Protein AF-F3GML5-F1 (afdb_monomer_lite)

Foldseek 3Di:
DQPPAQEDEDALEAFCQQVVRHSLVVLVVVLVVCPPRNYAYAYEYELVCALPDDPNHRCSNVVSNQVRLVVNVVSLVVRPRHPYYHYPDDVSCPDPSNVVVNVVVCVVPDD

Orga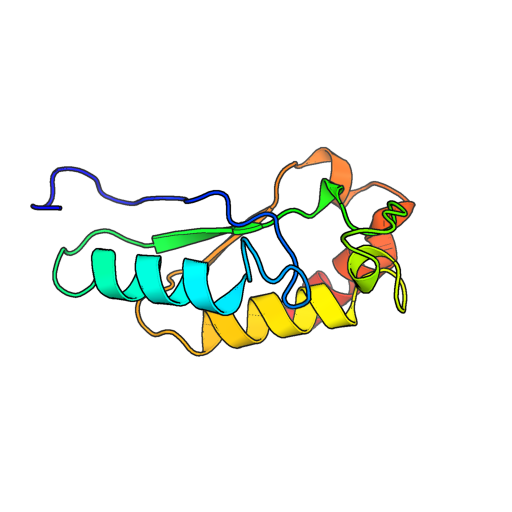nism: NCBI:txid629263

Sequence (111 aa):
MDGIIDYIAPQVYWPFAREVARYDVITQWWADTVSGTGTALYIGMALYKVGTASEAEPDWTVEGGVPEMTRQLDLNDSLAEVSGCMFFRHMFLRASQTQQVVDYLKLRWAD

pLDDT: mean 95.92, std 6.0, range [56.0, 98.81]

Structure (mmCIF, N/CA/C/O backbone):
data_AF-F3GML5-F1
#
_entry.id   AF-F3GML5-F1
#
loop_
_atom_site.group_PDB
_atom_site.id
_atom_site.type_symbol
_atom_site.label_atom_id
_atom_site.label_alt_id
_atom_site.label_comp_id
_atom_site.label_asym_id
_atom_site.label_entity_id
_atom_site.label_seq_id
_atom_site.pdbx_PDB_ins_code
_atom_site.Cartn_x
_atom_site.Cartn_y
_atom_site.Cartn_z
_atom_site.occupancy
_atom_site.B_iso_or_equiv
_atom_site.auth_seq_id
_atom_site.auth_comp_id
_atom_site.auth_asym_id
_atom_site.auth_atom_id
_atom_site.pdbx_PDB_model_num
ATOM 1 N N . MET A 1 1 ? -14.595 -5.897 16.437 1.00 64.94 1 MET A N 1
ATOM 2 C CA . MET A 1 1 ? -13.196 -5.945 16.923 1.00 64.94 1 MET A CA 1
ATOM 3 C C . MET A 1 1 ? -13.190 -5.095 18.170 1.00 64.94 1 MET A C 1
ATOM 5 O O . MET A 1 1 ? -13.027 -3.896 18.079 1.00 64.94 1 MET A O 1
ATOM 9 N N . ASP A 1 2 ? -13.503 -5.658 19.327 1.00 76.25 2 ASP A N 1
ATOM 10 C CA . ASP A 1 2 ? -14.022 -4.836 20.431 1.00 76.25 2 ASP A CA 1
ATOM 11 C C . ASP A 1 2 ? -12.874 -4.302 21.300 1.00 76.25 2 ASP A C 1
ATOM 13 O O . ASP A 1 2 ? -12.772 -4.611 22.482 1.00 76.25 2 ASP A O 1
ATOM 17 N N . GLY A 1 3 ? -11.934 -3.587 20.670 1.00 74.38 3 GLY A N 1
ATOM 18 C CA . GLY A 1 3 ? -10.726 -3.064 21.313 1.00 74.38 3 GLY A CA 1
ATOM 19 C C . GLY A 1 3 ? -9.714 -4.132 21.743 1.00 74.38 3 GLY A C 1
ATOM 20 O O . GLY A 1 3 ? -8.828 -3.849 22.540 1.00 74.38 3 GLY A O 1
ATOM 21 N N . ILE A 1 4 ? -9.830 -5.367 21.241 1.00 93.00 4 ILE A N 1
ATOM 22 C CA . ILE A 1 4 ? -8.919 -6.470 21.604 1.00 93.00 4 ILE A CA 1
ATOM 23 C C . ILE A 1 4 ? -7.538 -6.369 20.939 1.00 93.00 4 ILE A C 1
ATOM 25 O O . ILE A 1 4 ? -6.615 -7.073 21.343 1.00 93.00 4 ILE A O 1
ATOM 29 N N . ILE A 1 5 ? -7.414 -5.536 19.901 1.00 96.25 5 ILE A N 1
ATOM 30 C CA . ILE A 1 5 ? -6.171 -5.263 19.177 1.00 96.25 5 ILE A CA 1
ATOM 31 C C . ILE A 1 5 ? -6.077 -3.771 18.854 1.00 96.25 5 ILE A C 1
ATOM 33 O O . ILE A 1 5 ? -7.069 -3.155 18.452 1.00 96.25 5 ILE A O 1
ATOM 37 N N . ASP A 1 6 ? -4.871 -3.221 18.987 1.00 96.31 6 ASP A N 1
ATOM 38 C CA . ASP A 1 6 ? -4.585 -1.814 18.686 1.00 96.31 6 ASP A CA 1
ATOM 39 C C . ASP A 1 6 ? -4.596 -1.542 17.178 1.00 96.31 6 ASP A C 1
ATOM 41 O O . ASP A 1 6 ? -5.045 -0.490 16.726 1.00 96.31 6 ASP A O 1
ATOM 45 N N . TYR A 1 7 ? -4.119 -2.504 16.382 1.00 97.94 7 TYR A N 1
ATOM 46 C CA . TYR A 1 7 ? -4.103 -2.403 14.929 1.00 97.94 7 TYR A CA 1
ATOM 47 C C . TYR A 1 7 ? -4.231 -3.762 14.243 1.00 97.94 7 TYR A C 1
ATOM 49 O O . TYR A 1 7 ? -3.937 -4.810 14.824 1.00 97.94 7 TYR A O 1
ATOM 57 N N . ILE A 1 8 ? -4.603 -3.729 12.966 1.00 97.94 8 ILE A N 1
ATOM 58 C CA . ILE A 1 8 ? -4.524 -4.864 12.053 1.00 97.94 8 ILE A CA 1
ATOM 59 C C . ILE A 1 8 ? -3.822 -4.462 10.754 1.00 97.94 8 ILE A C 1
ATOM 61 O O . ILE A 1 8 ? -3.979 -3.343 10.265 1.00 97.94 8 ILE A O 1
ATOM 65 N N . ALA A 1 9 ? -3.033 -5.388 10.202 1.00 98.44 9 ALA A N 1
ATOM 66 C CA . ALA A 1 9 ? -2.302 -5.184 8.958 1.00 98.44 9 ALA A CA 1
ATOM 67 C C . ALA A 1 9 ? -2.586 -6.292 7.925 1.00 98.44 9 ALA A C 1
ATOM 69 O O . ALA A 1 9 ? -1.790 -7.229 7.791 1.00 98.44 9 ALA A O 1
ATOM 70 N N . PRO A 1 10 ? -3.737 -6.254 7.226 1.00 98.44 10 PRO A N 1
ATOM 71 C CA . PRO A 1 10 ? -4.085 -7.282 6.253 1.00 98.44 10 PRO A CA 1
ATOM 72 C C . PRO A 1 10 ? -3.153 -7.257 5.038 1.00 98.44 10 PRO A C 1
ATOM 74 O O . PRO A 1 10 ? -2.772 -6.201 4.541 1.00 98.44 10 PRO A O 1
ATOM 77 N N . GLN A 1 11 ? -2.803 -8.440 4.532 1.00 98.56 11 GLN A N 1
ATOM 78 C CA . GLN A 1 11 ? -1.954 -8.595 3.349 1.00 98.56 11 GLN A CA 1
ATOM 79 C C . GLN A 1 11 ? -2.797 -8.488 2.071 1.00 98.56 11 GLN A C 1
ATOM 81 O O . GLN A 1 11 ? -3.347 -9.484 1.601 1.00 98.56 11 GLN A O 1
ATOM 86 N N . VAL A 1 12 ? -2.899 -7.286 1.501 1.00 98.31 12 VAL A N 1
ATOM 87 C CA . VAL A 1 12 ? -3.621 -7.027 0.246 1.00 98.31 12 VAL A CA 1
ATOM 88 C C . VAL A 1 12 ? -2.607 -6.981 -0.897 1.00 98.31 12 VAL A C 1
ATOM 90 O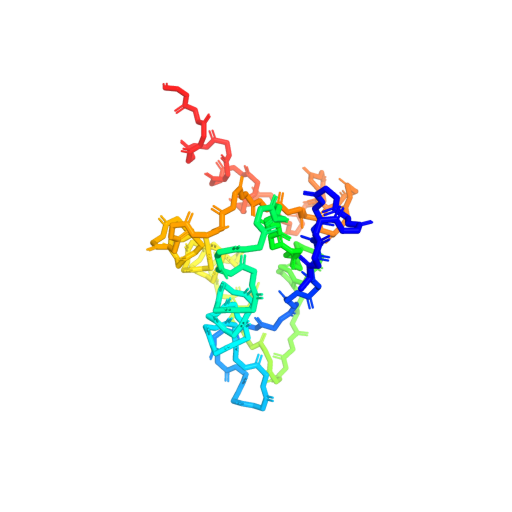 O . VAL A 1 12 ? -2.076 -5.941 -1.270 1.00 98.31 12 VAL A O 1
ATOM 93 N N . TYR A 1 13 ? -2.257 -8.161 -1.412 1.00 97.88 13 TYR A N 1
ATOM 94 C CA . TYR A 1 13 ? -1.106 -8.349 -2.309 1.00 97.88 13 TYR A CA 1
ATOM 95 C C . TYR A 1 13 ? -1.460 -8.494 -3.790 1.00 97.88 13 TYR A C 1
ATOM 97 O O . TYR A 1 13 ? -0.649 -8.987 -4.575 1.00 97.88 13 TYR A O 1
ATOM 105 N N . TRP A 1 14 ? -2.662 -8.105 -4.185 1.00 97.50 14 TRP A N 1
ATOM 106 C CA . TRP A 1 14 ? -3.163 -8.271 -5.547 1.00 97.50 14 TRP A CA 1
ATOM 107 C C . TRP A 1 14 ? -3.384 -6.915 -6.203 1.00 97.50 14 TRP A C 1
ATOM 109 O O . TRP A 1 14 ? -3.691 -5.964 -5.490 1.00 97.50 14 TRP A O 1
ATOM 119 N N . PRO A 1 15 ? -3.232 -6.812 -7.531 1.00 96.81 15 PRO A N 1
ATOM 120 C CA . PRO A 1 15 ? -3.464 -5.560 -8.224 1.00 96.81 15 PRO A CA 1
ATOM 121 C C . PRO A 1 15 ? -4.956 -5.293 -8.461 1.00 96.81 15 PRO A C 1
ATOM 123 O O . PRO A 1 15 ? -5.795 -6.192 -8.344 1.00 96.81 15 PRO A O 1
ATOM 126 N N . PHE A 1 16 ? -5.290 -4.078 -8.896 1.00 96.19 16 PHE A N 1
ATOM 127 C CA . PHE A 1 16 ? -6.652 -3.724 -9.326 1.00 96.19 16 PHE A CA 1
ATOM 128 C C . PHE A 1 16 ? -7.192 -4.622 -10.451 1.00 96.19 16 PHE A C 1
ATOM 130 O O . PHE A 1 16 ? -8.385 -4.917 -10.479 1.00 96.19 16 PHE A O 1
ATOM 137 N N . ALA A 1 17 ? -6.334 -5.094 -11.360 1.00 93.31 17 ALA A N 1
ATOM 138 C CA . ALA A 1 17 ? -6.749 -5.958 -12.467 1.00 93.31 17 ALA A CA 1
ATOM 139 C C . ALA A 1 17 ? -7.115 -7.398 -12.051 1.00 93.31 17 ALA A C 1
ATOM 141 O O . ALA A 1 17 ? -7.677 -8.148 -12.850 1.00 93.31 17 ALA A O 1
ATOM 142 N N . ARG A 1 18 ? -6.812 -7.831 -10.818 1.00 93.25 18 ARG A N 1
ATOM 143 C CA . ARG A 1 18 ? -7.033 -9.222 -10.396 1.00 93.25 18 ARG A CA 1
ATOM 144 C C . ARG A 1 18 ? -8.472 -9.441 -9.930 1.00 93.25 18 ARG A C 1
ATOM 146 O O . ARG A 1 18 ? -8.739 -9.394 -8.739 1.00 93.25 18 ARG A O 1
ATOM 153 N N . GLU A 1 19 ? -9.384 -9.765 -10.845 1.00 90.62 19 GLU A N 1
ATOM 154 C CA . GLU A 1 19 ? -10.836 -9.865 -10.573 1.00 90.62 19 GLU A CA 1
ATOM 155 C C . GLU A 1 19 ? -11.229 -10.665 -9.318 1.00 90.62 19 GLU A C 1
ATOM 157 O O . GLU A 1 19 ? -12.061 -10.214 -8.537 1.00 90.62 19 GLU A O 1
ATOM 162 N N . VAL A 1 20 ? -10.608 -11.825 -9.085 1.00 92.56 20 VAL A N 1
ATOM 163 C CA . VAL A 1 20 ? -10.932 -12.700 -7.939 1.00 92.56 20 VAL A CA 1
ATOM 164 C C . VAL A 1 20 ? -10.465 -12.159 -6.583 1.00 92.56 20 VAL A C 1
ATOM 166 O O . VAL A 1 20 ? -10.836 -12.709 -5.551 1.00 92.56 20 VAL A O 1
ATOM 169 N N . ALA A 1 21 ? -9.607 -11.138 -6.578 1.00 92.69 21 ALA A N 1
ATOM 170 C CA . ALA A 1 21 ? -8.997 -10.571 -5.382 1.00 92.69 21 ALA A CA 1
ATOM 171 C C . ALA A 1 21 ? -8.600 -9.106 -5.619 1.00 92.69 21 ALA A C 1
ATOM 173 O O . ALA A 1 21 ? -7.458 -8.724 -5.383 1.00 92.69 21 ALA A O 1
ATOM 174 N N . ARG A 1 22 ? -9.513 -8.289 -6.157 1.00 96.75 22 ARG A N 1
ATOM 175 C CA . ARG A 1 22 ? -9.182 -6.908 -6.529 1.00 96.75 22 ARG A CA 1
ATOM 176 C C . ARG A 1 22 ? -8.807 -6.087 -5.300 1.00 96.75 22 ARG A C 1
ATOM 178 O O . ARG A 1 22 ? -9.478 -6.166 -4.269 1.00 96.75 22 ARG A O 1
ATOM 185 N N . TYR A 1 23 ? -7.760 -5.277 -5.443 1.00 98.44 23 TYR A N 1
ATOM 186 C CA . TYR A 1 23 ? -7.231 -4.450 -4.360 1.00 98.44 23 TYR A CA 1
ATOM 187 C C . TYR A 1 23 ? -8.298 -3.550 -3.723 1.00 98.44 23 TYR A C 1
ATOM 189 O O . TYR A 1 23 ? -8.375 -3.462 -2.499 1.00 98.44 23 TYR A O 1
ATOM 197 N N . ASP A 1 24 ? -9.145 -2.921 -4.540 1.00 98.12 24 ASP A N 1
ATOM 198 C CA . ASP A 1 24 ? -10.181 -1.997 -4.079 1.00 98.12 24 ASP A CA 1
ATOM 199 C C . ASP A 1 24 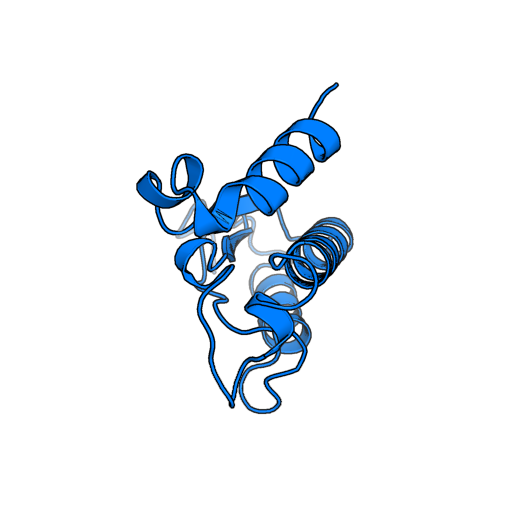? -11.253 -2.663 -3.230 1.00 98.12 24 ASP A C 1
ATOM 201 O O . ASP A 1 24 ? -11.555 -2.201 -2.133 1.00 98.12 24 ASP A O 1
ATOM 205 N N . VAL A 1 25 ? -11.769 -3.792 -3.707 1.00 98.31 25 VAL A N 1
ATOM 206 C CA . VAL A 1 25 ? -12.804 -4.557 -3.012 1.00 98.31 25 VAL A CA 1
ATOM 207 C C . VAL A 1 25 ? -12.308 -5.019 -1.642 1.00 98.31 25 VAL A C 1
ATOM 209 O O . VAL A 1 25 ? -13.014 -4.877 -0.646 1.00 98.31 25 VAL A O 1
ATOM 212 N N . ILE A 1 26 ? -11.087 -5.556 -1.576 1.00 98.38 26 ILE A N 1
ATOM 213 C CA . ILE A 1 26 ? -10.525 -6.074 -0.322 1.00 98.38 26 ILE A CA 1
ATOM 214 C C . ILE A 1 26 ? -10.204 -4.931 0.644 1.00 98.38 26 ILE A C 1
ATOM 216 O O . ILE A 1 26 ? -10.491 -5.039 1.835 1.00 98.38 26 ILE A O 1
ATOM 220 N N . THR A 1 27 ? -9.615 -3.841 0.149 1.00 98.62 27 THR A N 1
ATOM 221 C CA . THR A 1 27 ? -9.250 -2.692 0.986 1.00 98.62 27 THR A CA 1
ATOM 222 C C . THR A 1 27 ? -10.493 -2.018 1.568 1.00 98.62 27 THR A C 1
ATOM 224 O O . THR A 1 27 ? -10.527 -1.770 2.773 1.00 98.62 27 THR A O 1
ATOM 227 N N . GLN A 1 28 ? -11.546 -1.819 0.764 1.00 98.62 28 GLN A N 1
ATOM 228 C CA . GLN A 1 28 ? -12.825 -1.290 1.248 1.00 98.62 28 GLN A CA 1
ATOM 229 C C . GLN A 1 28 ? -13.448 -2.204 2.307 1.00 98.62 28 GLN A C 1
ATOM 231 O O . GLN A 1 28 ? -13.884 -1.731 3.350 1.00 98.62 28 GLN A O 1
ATOM 236 N N . TRP A 1 29 ? -13.435 -3.523 2.087 1.00 98.50 29 TRP A N 1
ATOM 237 C CA . TRP A 1 29 ? -13.977 -4.470 3.062 1.00 98.50 29 TRP A CA 1
ATOM 238 C C . TRP A 1 29 ? -13.267 -4.377 4.422 1.00 98.50 29 TRP A C 1
ATOM 240 O O . TRP A 1 29 ? -13.911 -4.454 5.470 1.00 98.50 29 TRP A O 1
ATOM 250 N N . TRP A 1 30 ? -11.944 -4.183 4.428 1.00 98.38 30 TRP A N 1
ATOM 251 C CA . TRP A 1 30 ? -11.197 -3.977 5.670 1.00 98.38 30 TRP A CA 1
ATOM 252 C C . TRP A 1 30 ? -11.499 -2.635 6.330 1.00 98.38 30 TRP A C 1
ATOM 254 O O . TRP A 1 30 ? -11.620 -2.612 7.554 1.00 98.38 30 TRP A O 1
ATOM 264 N N . ALA A 1 31 ? -11.654 -1.561 5.552 1.00 98.50 31 ALA A N 1
ATOM 265 C CA . ALA A 1 31 ? -12.087 -0.262 6.064 1.00 98.50 31 ALA A CA 1
ATOM 266 C C . ALA A 1 31 ? -13.450 -0.382 6.768 1.00 98.50 31 ALA A C 1
ATOM 268 O O . ALA A 1 31 ? -13.572 -0.038 7.944 1.00 98.50 31 ALA A O 1
ATOM 269 N N . ASP A 1 32 ? -14.431 -1.008 6.112 1.00 98.19 32 ASP A N 1
ATOM 270 C CA . ASP A 1 32 ? -15.757 -1.255 6.687 1.00 98.19 32 ASP A CA 1
ATOM 271 C C . ASP A 1 32 ? -15.677 -2.114 7.965 1.00 98.19 32 ASP A C 1
ATOM 273 O O . ASP A 1 32 ? -16.409 -1.890 8.928 1.00 98.19 32 ASP A O 1
ATOM 277 N N . THR A 1 33 ? -14.758 -3.086 8.001 1.00 97.00 33 THR A N 1
ATOM 278 C CA . THR A 1 33 ? -14.579 -4.015 9.131 1.00 97.00 33 THR A CA 1
ATOM 279 C C . THR A 1 33 ? -14.034 -3.338 10.394 1.00 97.00 33 THR A C 1
ATOM 281 O O . THR A 1 33 ? -14.406 -3.734 11.502 1.00 97.00 33 THR A O 1
ATOM 284 N N . VAL A 1 34 ? -13.139 -2.353 10.255 1.00 96.94 34 VAL A N 1
ATOM 285 C CA . VAL A 1 34 ? -12.552 -1.621 11.398 1.00 96.94 34 VAL A CA 1
ATOM 286 C C . VAL A 1 34 ? -13.352 -0.374 11.787 1.00 96.94 34 VAL A C 1
ATOM 288 O O . VAL A 1 34 ? -13.093 0.235 12.828 1.00 96.94 34 VAL A O 1
ATOM 291 N N . SER A 1 35 ? -14.326 0.026 10.968 1.00 96.44 35 SER A N 1
ATOM 292 C CA . SER A 1 35 ? -15.104 1.238 11.211 1.00 96.44 35 SER A CA 1
ATOM 293 C C . SER A 1 35 ? -15.819 1.173 12.567 1.00 96.44 35 SER A C 1
ATOM 295 O O . SER A 1 35 ? -16.499 0.202 12.906 1.00 96.44 35 SER A O 1
ATOM 297 N N . GLY A 1 36 ? -15.616 2.203 13.393 1.00 94.75 36 GLY A N 1
ATOM 298 C CA . GLY A 1 36 ? -16.192 2.298 14.738 1.00 94.75 36 GLY A CA 1
ATOM 299 C C . GLY A 1 36 ? -15.587 1.364 15.796 1.00 94.75 36 GLY A C 1
ATOM 300 O O . GLY A 1 36 ? -16.069 1.364 16.927 1.00 94.75 36 GLY A O 1
ATOM 301 N N . 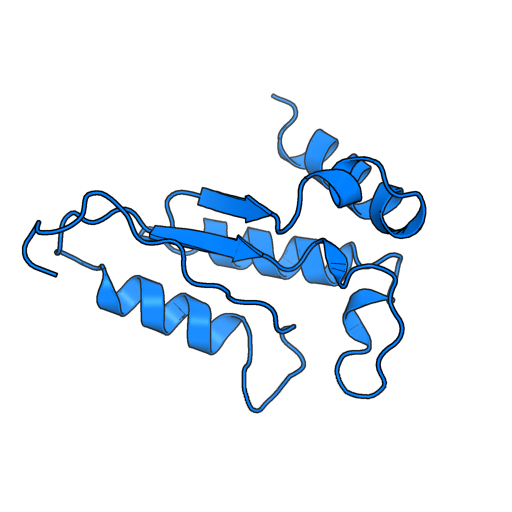THR A 1 37 ? -14.541 0.590 15.483 1.00 95.06 37 THR A N 1
ATOM 302 C CA . THR A 1 37 ? -13.953 -0.369 16.436 1.00 95.06 37 THR A CA 1
ATOM 303 C C . THR A 1 37 ? -12.820 0.209 17.286 1.00 95.06 37 THR A C 1
ATOM 305 O O . THR A 1 37 ? -12.478 -0.357 18.322 1.00 95.06 37 THR A O 1
ATOM 308 N N . GLY A 1 38 ? -12.215 1.317 16.843 1.00 93.56 38 GLY A N 1
ATOM 309 C CA . GLY A 1 38 ? -11.012 1.899 17.450 1.00 93.56 38 GLY A CA 1
ATOM 310 C C . GLY A 1 38 ? -9.707 1.170 17.100 1.00 93.56 38 GLY A C 1
ATOM 311 O O . GLY A 1 38 ? -8.654 1.553 17.598 1.00 93.56 38 GLY A O 1
ATOM 312 N N . THR A 1 39 ? -9.757 0.142 16.247 1.00 96.75 39 THR A N 1
ATOM 313 C CA . THR A 1 39 ? -8.574 -0.577 15.749 1.00 96.75 39 THR A CA 1
ATOM 314 C C . THR A 1 39 ? -8.000 0.152 14.536 1.00 96.75 39 THR A C 1
ATOM 316 O O . THR A 1 39 ? -8.711 0.365 13.558 1.00 96.75 39 THR A O 1
ATOM 319 N N . ALA A 1 40 ? -6.709 0.490 14.558 1.00 97.88 40 ALA A N 1
ATOM 320 C CA . ALA A 1 40 ? -6.043 1.100 13.408 1.00 97.88 40 ALA A CA 1
ATOM 321 C C . ALA A 1 40 ? -5.866 0.096 12.255 1.00 97.88 40 ALA A C 1
ATOM 323 O O . ALA A 1 40 ? -5.526 -1.071 12.471 1.00 97.88 40 ALA A O 1
ATOM 324 N N . LEU A 1 41 ? -6.047 0.550 11.017 1.00 98.50 41 LEU A N 1
ATOM 325 C CA . LEU A 1 41 ? -5.873 -0.274 9.821 1.00 98.50 41 LEU A CA 1
ATOM 326 C C . LEU A 1 41 ? -4.637 0.163 9.035 1.00 98.50 41 LEU A C 1
ATOM 328 O O . LEU A 1 41 ? -4.561 1.299 8.576 1.00 98.50 41 LEU A O 1
ATOM 332 N N . TYR A 1 42 ? -3.695 -0.758 8.822 1.00 98.75 42 TYR A N 1
ATOM 333 C CA . TYR A 1 42 ? -2.526 -0.539 7.964 1.00 98.75 42 TYR A CA 1
ATOM 334 C C . TYR A 1 42 ? -2.531 -1.515 6.792 1.00 98.75 42 TYR A C 1
ATOM 336 O O . TYR A 1 42 ? -2.422 -2.720 6.988 1.00 98.75 42 TYR A O 1
ATOM 344 N N . ILE A 1 43 ? -2.602 -1.043 5.552 1.00 98.81 43 ILE A N 1
ATOM 345 C CA . ILE A 1 43 ? -2.674 -1.969 4.416 1.00 98.81 43 ILE A CA 1
ATOM 346 C C . ILE A 1 43 ? -1.296 -2.563 4.110 1.00 98.81 43 ILE A C 1
ATOM 348 O O . ILE A 1 43 ? -0.336 -1.850 3.814 1.00 98.81 43 ILE A O 1
ATOM 352 N N . GLY A 1 44 ? -1.180 -3.888 4.178 1.00 98.75 44 GLY A N 1
ATOM 353 C CA . GLY A 1 44 ? 0.013 -4.612 3.760 1.00 98.75 44 GLY A CA 1
ATOM 354 C C . GLY A 1 44 ? 0.094 -4.681 2.237 1.00 98.75 44 GLY A C 1
ATOM 355 O O . GLY A 1 44 ? -0.738 -5.330 1.612 1.00 98.75 44 GLY A O 1
ATOM 356 N N . MET A 1 45 ? 1.133 -4.088 1.649 1.00 98.75 45 MET A N 1
ATOM 357 C CA . MET A 1 45 ? 1.307 -3.932 0.202 1.00 98.75 45 MET A CA 1
ATOM 358 C C . MET A 1 45 ? 2.462 -4.783 -0.349 1.00 98.75 45 MET A C 1
ATOM 360 O O . MET A 1 45 ? 3.516 -4.940 0.281 1.00 98.75 45 MET A O 1
ATOM 364 N N . ALA A 1 46 ? 2.284 -5.315 -1.561 1.00 98.06 46 ALA A N 1
ATOM 365 C CA . ALA A 1 46 ? 3.188 -6.288 -2.182 1.00 98.06 46 ALA A CA 1
ATOM 366 C C . ALA A 1 46 ? 4.342 -5.658 -2.977 1.00 98.06 46 ALA A C 1
ATOM 368 O O . ALA A 1 46 ? 4.502 -5.924 -4.168 1.00 98.06 46 ALA A O 1
ATOM 369 N N . LEU A 1 47 ? 5.205 -4.878 -2.321 1.00 98.25 47 LEU A N 1
ATOM 370 C CA . LEU A 1 47 ? 6.365 -4.268 -2.989 1.00 98.25 47 LEU A CA 1
ATOM 371 C C . LEU A 1 47 ? 7.250 -5.305 -3.707 1.00 98.25 47 LEU A C 1
ATOM 373 O O . LEU A 1 47 ? 7.798 -5.020 -4.765 1.00 98.25 47 LEU A O 1
ATOM 377 N N . TYR A 1 48 ? 7.353 -6.527 -3.175 1.00 98.06 48 TYR A N 1
ATOM 378 C CA . TYR A 1 48 ? 8.125 -7.606 -3.802 1.00 98.06 48 TYR A CA 1
ATOM 379 C C . TYR A 1 48 ? 7.620 -8.048 -5.187 1.00 98.06 48 TYR A C 1
ATOM 381 O O . TYR A 1 48 ? 8.386 -8.657 -5.932 1.00 98.06 48 TYR A O 1
ATOM 389 N N . LYS A 1 49 ? 6.353 -7.781 -5.532 1.00 97.81 49 LYS A N 1
ATOM 390 C CA . LYS A 1 49 ? 5.785 -8.140 -6.839 1.00 97.81 49 LYS A CA 1
ATOM 391 C C . LYS A 1 49 ? 6.142 -7.137 -7.934 1.00 97.81 49 LYS A C 1
ATOM 393 O O . LYS A 1 49 ? 6.189 -7.522 -9.098 1.00 97.81 49 LYS A O 1
ATOM 398 N N . VAL A 1 50 ? 6.448 -5.888 -7.577 1.00 98.06 50 VAL A N 1
ATOM 399 C CA . VAL A 1 50 ? 6.857 -4.841 -8.526 1.00 98.06 50 VAL A CA 1
ATOM 400 C C . VAL A 1 50 ? 8.028 -5.325 -9.382 1.00 98.06 50 VAL A C 1
ATOM 402 O O . VAL A 1 50 ? 9.006 -5.869 -8.865 1.00 98.06 50 VAL A O 1
ATOM 405 N N . GLY A 1 51 ? 7.916 -5.151 -10.698 1.00 95.88 51 GLY A N 1
ATOM 406 C CA . GLY A 1 51 ? 8.918 -5.576 -11.675 1.00 95.88 51 GLY A CA 1
ATOM 407 C C . GLY A 1 51 ? 8.979 -7.089 -11.927 1.00 95.88 51 GLY A C 1
ATOM 408 O O . GLY A 1 51 ? 9.809 -7.529 -12.718 1.00 95.88 51 GLY A O 1
ATOM 409 N N . THR A 1 52 ? 8.114 -7.895 -11.298 1.00 95.62 52 THR A N 1
ATOM 410 C CA . THR A 1 52 ? 8.037 -9.346 -11.530 1.00 95.62 52 THR A CA 1
ATOM 411 C C . THR A 1 52 ? 6.926 -9.659 -12.525 1.00 95.62 52 THR A C 1
ATOM 413 O O . THR A 1 52 ? 5.755 -9.401 -12.257 1.00 95.62 52 THR A O 1
ATOM 416 N N . ALA A 1 53 ? 7.287 -10.234 -13.673 1.00 93.00 53 ALA A N 1
ATOM 417 C CA . ALA A 1 53 ? 6.319 -10.593 -14.703 1.00 93.00 53 ALA A CA 1
ATOM 418 C C . ALA A 1 53 ? 5.351 -11.684 -14.220 1.00 93.00 53 ALA A C 1
ATOM 420 O O . ALA A 1 53 ? 5.760 -12.703 -13.662 1.00 93.00 53 ALA A O 1
ATOM 421 N N . SER A 1 54 ? 4.064 -11.470 -14.477 1.00 93.12 54 SER A N 1
ATOM 422 C CA . SER A 1 54 ? 2.983 -12.409 -14.198 1.00 93.12 54 SER A CA 1
ATOM 423 C C . SER A 1 54 ? 1.877 -12.195 -15.220 1.00 93.12 54 SER A C 1
ATOM 425 O O . SER A 1 54 ? 1.352 -11.090 -15.330 1.00 93.12 54 SER A O 1
ATOM 427 N N . GLU A 1 55 ? 1.487 -13.243 -15.946 1.00 90.19 55 GLU A N 1
ATOM 428 C CA . GLU A 1 55 ? 0.371 -13.160 -16.900 1.00 90.19 55 GLU A CA 1
ATOM 429 C C . GLU A 1 55 ? -0.951 -12.809 -16.205 1.00 90.19 55 GLU A C 1
ATOM 431 O O . GLU A 1 55 ? -1.787 -12.106 -16.763 1.00 90.19 55 GLU A O 1
ATOM 436 N N . ALA A 1 56 ? -1.128 -13.262 -14.961 1.00 90.06 56 ALA A N 1
ATOM 437 C CA . ALA A 1 56 ? -2.331 -13.003 -14.175 1.00 90.06 56 ALA A CA 1
ATOM 438 C C . ALA A 1 56 ? -2.336 -11.621 -13.496 1.00 90.06 56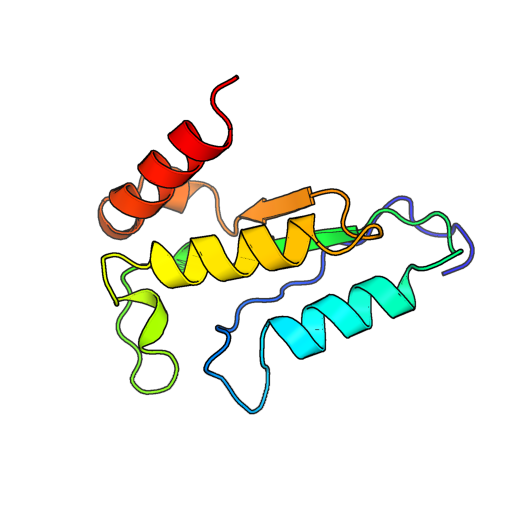 ALA A C 1
ATOM 440 O O . ALA A 1 56 ? -3.375 -11.195 -12.993 1.00 90.06 56 ALA A O 1
ATOM 441 N N . GLU A 1 57 ? -1.180 -10.957 -13.414 1.00 94.44 57 GLU A N 1
ATOM 442 C CA . GLU A 1 57 ? -0.992 -9.688 -12.702 1.00 94.44 57 GLU A CA 1
ATOM 443 C C . GLU A 1 57 ? 0.002 -8.780 -13.464 1.00 94.44 57 GLU A C 1
ATOM 445 O O . GLU A 1 57 ? 1.064 -8.445 -12.931 1.00 94.44 57 GLU A O 1
ATOM 450 N N . PRO A 1 58 ? -0.298 -8.394 -14.722 1.00 94.50 58 PRO A N 1
ATOM 451 C CA . PRO A 1 58 ? 0.651 -7.674 -15.578 1.00 94.50 58 PRO A CA 1
ATOM 452 C C . PRO A 1 58 ? 1.002 -6.271 -15.053 1.00 94.50 58 PRO A C 1
ATOM 454 O O . PRO A 1 58 ? 2.118 -5.788 -15.269 1.00 94.50 58 PRO A O 1
ATOM 457 N N . ASP A 1 59 ? 0.078 -5.645 -14.316 1.00 96.44 59 ASP A N 1
ATOM 458 C CA . ASP A 1 59 ? 0.167 -4.272 -13.800 1.00 96.44 59 ASP A CA 1
ATOM 459 C C . ASP A 1 59 ? 1.418 -4.011 -12.946 1.00 96.44 59 ASP A C 1
ATOM 461 O O . ASP A 1 59 ? 1.927 -2.892 -12.920 1.00 96.44 59 ASP A O 1
ATOM 465 N N . TRP A 1 60 ? 1.986 -5.041 -12.306 1.00 96.88 60 TRP A N 1
ATOM 466 C CA . TRP A 1 60 ? 3.217 -4.902 -11.519 1.00 96.88 60 TRP A CA 1
ATOM 467 C C . TRP A 1 60 ? 4.459 -4.565 -12.349 1.00 96.88 60 TRP A C 1
ATOM 469 O O . TRP A 1 60 ? 5.477 -4.161 -11.784 1.00 96.88 60 TRP A O 1
ATOM 479 N N . THR A 1 61 ? 4.407 -4.748 -13.670 1.00 96.81 61 THR A N 1
ATOM 480 C CA . THR A 1 61 ? 5.532 -4.488 -14.585 1.00 96.81 61 THR A CA 1
ATOM 481 C C . THR A 1 61 ? 5.330 -3.275 -15.487 1.00 96.81 61 THR A C 1
ATOM 483 O O . THR A 1 61 ? 6.307 -2.758 -16.032 1.00 96.81 61 THR A O 1
ATOM 486 N N . VAL A 1 62 ? 4.093 -2.788 -15.621 1.00 96.81 62 VAL A N 1
ATOM 487 C CA . VAL A 1 62 ? 3.770 -1.605 -16.428 1.00 96.81 62 VAL A CA 1
ATOM 488 C C . VAL A 1 62 ? 4.463 -0.389 -15.823 1.00 96.81 62 VAL A C 1
ATOM 490 O O . VAL A 1 62 ? 4.268 -0.095 -14.647 1.00 96.81 62 VAL A O 1
ATOM 493 N N . GLU A 1 63 ? 5.305 0.285 -16.613 1.00 96.31 63 GLU A N 1
ATOM 494 C CA . GLU A 1 63 ? 6.062 1.478 -16.190 1.00 96.31 63 GLU A CA 1
ATOM 495 C C . GLU A 1 63 ? 6.768 1.283 -14.834 1.00 96.31 63 GLU A C 1
ATOM 497 O O . GLU A 1 63 ? 6.663 2.092 -13.912 1.00 96.31 63 GLU A O 1
ATOM 502 N N . GLY A 1 64 ? 7.431 0.130 -14.674 1.00 95.75 64 GLY A N 1
ATOM 503 C CA . GLY A 1 64 ? 8.155 -0.201 -13.446 1.00 95.75 64 GLY A CA 1
ATOM 504 C C . GLY A 1 64 ? 7.260 -0.425 -12.222 1.00 95.75 64 GLY A C 1
ATOM 505 O O . GLY A 1 64 ? 7.763 -0.388 -11.103 1.00 95.75 64 GLY A O 1
ATOM 506 N N . GLY A 1 65 ? 5.953 -0.636 -12.415 1.00 97.75 65 GLY A N 1
ATOM 507 C CA . GLY A 1 65 ? 4.958 -0.838 -11.357 1.00 97.75 65 GLY A CA 1
ATOM 508 C C . GLY A 1 65 ? 4.514 0.447 -10.652 1.00 97.75 65 GLY A C 1
ATOM 509 O O . GLY A 1 65 ? 3.743 0.379 -9.693 1.00 97.75 65 GLY A O 1
ATOM 510 N N . VAL A 1 66 ? 4.976 1.616 -11.111 1.00 98.31 66 VAL A N 1
ATOM 511 C CA . VAL A 1 66 ? 4.629 2.918 -10.520 1.00 98.31 66 VAL A CA 1
ATOM 512 C C . VAL A 1 66 ? 3.129 3.228 -10.632 1.00 98.31 66 VAL A C 1
ATOM 514 O O . VAL A 1 66 ? 2.556 3.626 -9.614 1.00 98.31 66 VAL A O 1
ATOM 517 N N . PRO A 1 67 ? 2.448 3.005 -11.777 1.00 98.44 67 PRO A N 1
ATOM 518 C CA . PRO A 1 67 ? 1.015 3.281 -11.891 1.00 98.44 67 PRO A CA 1
ATOM 519 C C . PRO A 1 67 ? 0.171 2.443 -10.927 1.00 98.44 67 PRO A C 1
ATOM 521 O O . PRO A 1 67 ? -0.735 2.967 -10.283 1.00 98.44 67 PRO A O 1
ATOM 524 N N . GLU A 1 68 ? 0.491 1.155 -10.772 1.00 98.25 68 GLU A N 1
ATOM 525 C CA . GLU A 1 68 ? -0.225 0.286 -9.837 1.00 98.25 68 GLU A CA 1
ATOM 526 C C . GLU A 1 68 ? -0.012 0.719 -8.386 1.00 98.25 68 GLU A C 1
ATOM 528 O O . GLU A 1 68 ? -0.982 0.886 -7.650 1.00 98.25 68 GLU A O 1
ATOM 533 N N . MET A 1 69 ? 1.239 0.979 -7.991 1.00 98.31 69 MET A N 1
ATOM 534 C CA . MET A 1 69 ? 1.548 1.453 -6.641 1.00 98.31 69 MET A CA 1
ATOM 535 C C . MET A 1 69 ? 0.860 2.789 -6.330 1.00 98.31 69 MET A C 1
ATOM 537 O O . MET A 1 69 ? 0.350 2.979 -5.228 1.00 98.31 69 MET A O 1
ATOM 541 N N . THR A 1 70 ? 0.807 3.692 -7.313 1.00 98.44 70 THR A N 1
ATOM 542 C CA . THR A 1 70 ? 0.131 4.991 -7.194 1.00 98.44 70 THR A CA 1
ATOM 543 C C . THR A 1 70 ? -1.356 4.798 -6.922 1.00 98.44 70 THR A C 1
ATOM 545 O O . THR A 1 70 ? -1.855 5.298 -5.920 1.00 98.44 70 THR A O 1
ATOM 548 N N . ARG A 1 71 ? -2.051 3.991 -7.740 1.00 98.31 71 ARG A N 1
ATOM 549 C CA . ARG A 1 71 ? -3.488 3.714 -7.560 1.00 98.31 71 ARG A CA 1
ATOM 550 C C . ARG A 1 71 ? -3.802 3.094 -6.201 1.00 98.31 71 ARG A C 1
ATOM 552 O O . ARG A 1 71 ? -4.804 3.452 -5.589 1.00 98.31 71 ARG A O 1
ATOM 559 N N . GLN A 1 72 ? -2.967 2.166 -5.731 1.00 98.69 72 GLN A N 1
ATOM 560 C CA . GLN A 1 72 ? -3.168 1.534 -4.426 1.00 98.69 72 GLN A CA 1
ATOM 561 C C . GLN A 1 72 ? -3.011 2.533 -3.274 1.00 98.69 72 GLN A C 1
ATOM 563 O O . GLN A 1 72 ? -3.833 2.537 -2.362 1.00 98.69 72 GLN A O 1
ATOM 568 N N . LEU A 1 73 ? -1.994 3.397 -3.322 1.00 98.62 73 LEU A N 1
ATOM 569 C CA . LEU A 1 73 ? -1.787 4.426 -2.299 1.00 98.62 73 LEU A CA 1
ATOM 570 C C . LEU A 1 73 ? -2.857 5.519 -2.348 1.00 98.62 73 LEU A C 1
ATOM 572 O O . LEU A 1 73 ? -3.327 5.938 -1.299 1.00 98.62 73 LEU A O 1
ATOM 576 N N . ASP A 1 74 ? -3.287 5.936 -3.538 1.00 98.62 74 ASP A N 1
ATOM 577 C CA . ASP A 1 74 ? -4.362 6.922 -3.691 1.00 98.62 74 ASP A CA 1
ATOM 578 C C . ASP A 1 74 ? -5.698 6.391 -3.160 1.00 98.62 74 ASP A C 1
ATOM 580 O O . ASP A 1 74 ? -6.435 7.126 -2.504 1.00 98.62 74 ASP A O 1
ATOM 584 N N . LEU A 1 75 ? -6.001 5.105 -3.382 1.00 98.69 75 LEU A N 1
ATOM 585 C CA . LEU A 1 75 ? -7.165 4.479 -2.761 1.00 98.69 75 LEU A CA 1
ATOM 586 C C . LEU A 1 75 ? -7.025 4.452 -1.237 1.00 98.69 75 LEU A C 1
ATOM 588 O O . LEU A 1 75 ? -7.971 4.830 -0.552 1.00 98.69 75 LEU A O 1
ATOM 592 N N . ASN A 1 76 ? -5.877 4.013 -0.713 1.00 98.62 76 ASN A N 1
ATOM 593 C CA . ASN A 1 76 ? -5.641 3.973 0.729 1.00 98.62 76 ASN A CA 1
ATOM 594 C C . ASN A 1 76 ? -5.885 5.355 1.358 1.00 98.62 76 ASN A C 1
ATOM 596 O O . ASN A 1 76 ? -6.635 5.451 2.320 1.00 98.62 76 ASN A O 1
ATOM 600 N N . ASP A 1 77 ? -5.338 6.419 0.768 1.00 98.12 77 ASP A N 1
ATOM 601 C CA . ASP A 1 77 ? -5.490 7.790 1.271 1.00 98.12 77 ASP A CA 1
ATOM 602 C C . ASP A 1 77 ? -6.931 8.321 1.152 1.00 98.12 77 ASP A C 1
ATOM 604 O O . ASP A 1 77 ? -7.319 9.239 1.875 1.00 98.12 77 ASP A O 1
ATOM 608 N N . SER A 1 78 ? -7.746 7.754 0.255 1.00 98.56 78 SER A N 1
ATOM 609 C CA . SER A 1 78 ? -9.162 8.120 0.112 1.00 98.56 78 SER A CA 1
ATOM 610 C C . SER A 1 78 ? -10.078 7.509 1.181 1.00 98.56 78 SER A C 1
ATOM 612 O O . SER A 1 78 ? -11.215 7.959 1.338 1.00 98.56 78 SER A O 1
ATOM 614 N N . LEU A 1 79 ? -9.603 6.498 1.915 1.00 98.56 79 LEU A N 1
ATOM 615 C CA . LEU A 1 79 ? -10.367 5.778 2.931 1.00 98.56 79 LEU A CA 1
ATOM 616 C C . LEU A 1 79 ? -9.971 6.271 4.322 1.00 98.56 79 LEU A C 1
ATOM 618 O O . LEU A 1 79 ? -8.866 6.007 4.788 1.00 98.56 79 LEU A O 1
ATOM 622 N N . ALA A 1 80 ? -10.887 6.956 5.008 1.00 98.12 80 ALA A N 1
ATOM 623 C CA . ALA A 1 80 ? -10.615 7.581 6.305 1.00 98.12 80 ALA A CA 1
ATOM 624 C C . ALA A 1 80 ? -10.183 6.57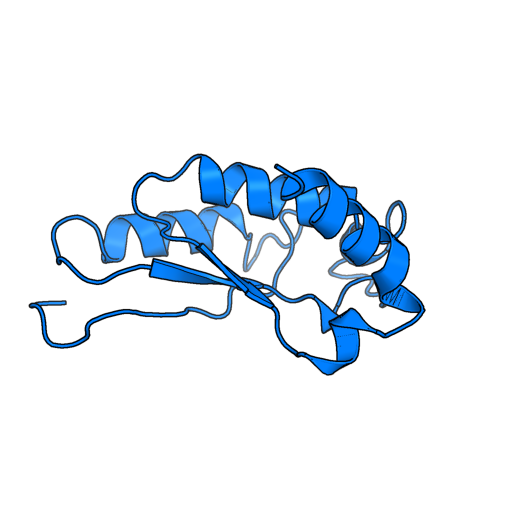6 7.392 1.00 98.12 80 ALA A C 1
ATOM 626 O O . ALA A 1 80 ? -9.474 6.940 8.328 1.00 98.12 80 ALA A O 1
ATOM 627 N N . GLU A 1 81 ? -10.602 5.317 7.275 1.00 98.31 81 GLU A N 1
ATOM 628 C CA . GLU A 1 81 ? -10.234 4.231 8.180 1.00 98.31 81 GLU A CA 1
ATOM 629 C C . GLU A 1 81 ? -8.795 3.732 7.975 1.00 98.31 81 GLU A C 1
ATOM 631 O O . GLU A 1 81 ? -8.207 3.156 8.896 1.00 98.31 81 GLU A O 1
ATOM 636 N N . VAL A 1 82 ? -8.199 3.940 6.796 1.00 98.69 82 VAL A N 1
ATOM 637 C CA . VAL A 1 82 ? -6.833 3.493 6.509 1.00 98.69 82 VAL A CA 1
ATOM 638 C C . VAL A 1 82 ? -5.837 4.467 7.133 1.00 98.69 82 VAL A C 1
ATOM 640 O O . VAL A 1 82 ? -5.683 5.611 6.727 1.00 98.69 82 VAL A O 1
ATOM 643 N N . SER A 1 83 ? -5.111 3.979 8.135 1.00 98.19 83 SER A N 1
ATOM 644 C CA . SER A 1 83 ? -4.145 4.751 8.926 1.00 98.19 83 SER A CA 1
ATOM 645 C C . SER A 1 83 ? -2.715 4.702 8.369 1.00 98.19 83 SER A C 1
ATOM 647 O O . SER A 1 83 ? -1.802 5.290 8.949 1.00 98.19 83 SER A O 1
ATOM 649 N N . GLY A 1 84 ? -2.486 3.970 7.275 1.00 97.94 84 GLY A N 1
ATOM 650 C CA . GLY A 1 84 ? -1.195 3.883 6.593 1.00 97.94 84 GLY A CA 1
ATOM 651 C C . GLY A 1 84 ? -0.993 2.558 5.857 1.00 97.94 84 GLY A C 1
ATOM 652 O O . GLY A 1 84 ? -1.940 1.815 5.598 1.00 97.94 84 GLY A O 1
ATOM 653 N N . CYS A 1 85 ? 0.263 2.236 5.536 1.00 97.94 85 CYS A N 1
ATOM 654 C CA . CYS A 1 85 ? 0.618 1.013 4.814 1.00 97.94 85 CYS A CA 1
ATOM 655 C C . CYS A 1 85 ? 1.897 0.342 5.339 1.00 97.94 85 CYS A C 1
ATOM 657 O O . CYS A 1 85 ? 2.711 0.952 6.032 1.00 97.94 85 CYS A O 1
ATOM 659 N N . MET A 1 86 ? 2.080 -0.935 4.992 1.00 98.44 86 MET A N 1
ATOM 660 C CA . MET A 1 86 ? 3.278 -1.724 5.287 1.00 98.44 86 MET A CA 1
ATOM 661 C C . MET A 1 86 ? 3.783 -2.427 4.025 1.00 98.44 86 MET A C 1
ATOM 663 O O . MET A 1 86 ? 3.098 -3.283 3.469 1.00 98.44 86 MET A O 1
ATOM 667 N N . PHE A 1 87 ? 5.011 -2.140 3.589 1.00 98.38 87 PHE A N 1
ATOM 668 C CA . PHE A 1 87 ? 5.596 -2.814 2.426 1.00 98.38 87 PHE A CA 1
ATOM 669 C C . PHE A 1 87 ? 6.246 -4.146 2.789 1.00 98.38 87 PHE A C 1
ATOM 671 O O . PHE A 1 87 ? 7.236 -4.204 3.526 1.00 98.38 87 PHE A O 1
ATOM 678 N N . PHE A 1 88 ? 5.749 -5.227 2.189 1.00 98.00 88 PHE A N 1
ATOM 679 C CA . PHE A 1 88 ? 6.400 -6.527 2.269 1.00 98.00 88 PHE A CA 1
ATOM 680 C C . PHE A 1 88 ? 7.366 -6.715 1.085 1.00 98.00 88 PHE A C 1
ATOM 682 O O . PHE A 1 88 ? 6.952 -6.727 -0.072 1.00 98.00 88 PHE A O 1
ATOM 689 N N . ARG A 1 89 ? 8.679 -6.856 1.290 1.00 96.00 89 ARG A N 1
ATOM 690 C CA . ARG A 1 89 ? 9.451 -6.795 2.551 1.00 96.00 89 ARG A CA 1
ATOM 691 C C . ARG A 1 89 ? 10.674 -5.897 2.391 1.00 96.00 89 ARG A C 1
ATOM 693 O O . ARG A 1 89 ? 11.094 -5.637 1.268 1.00 96.00 89 ARG A O 1
ATOM 700 N N . HIS A 1 90 ? 11.293 -5.513 3.510 1.00 96.75 90 HIS A N 1
ATOM 701 C CA . HIS A 1 90 ? 12.326 -4.467 3.589 1.00 96.75 90 HIS A CA 1
ATOM 702 C C . HIS A 1 90 ? 13.433 -4.521 2.514 1.00 96.75 90 HIS A C 1
ATOM 704 O O . HIS A 1 90 ? 13.872 -3.477 2.045 1.00 96.75 90 HIS A O 1
ATOM 710 N N . MET A 1 91 ? 13.884 -5.710 2.095 1.00 97.88 91 MET A N 1
ATOM 711 C CA . MET A 1 91 ? 14.944 -5.841 1.083 1.00 97.88 91 MET A CA 1
ATOM 712 C C . MET A 1 91 ? 14.551 -5.232 -0.271 1.00 97.88 91 MET A C 1
ATOM 714 O O . MET A 1 91 ? 15.406 -4.706 -0.977 1.00 97.88 91 MET A O 1
ATOM 718 N N . PHE A 1 92 ? 13.258 -5.232 -0.607 1.00 98.12 92 PHE A N 1
ATOM 719 C CA . PHE A 1 92 ? 12.739 -4.632 -1.837 1.00 98.12 92 PHE A CA 1
ATOM 720 C C . PHE A 1 92 ? 12.667 -3.102 -1.784 1.00 98.12 92 PHE A C 1
ATOM 722 O O . PHE A 1 92 ? 12.351 -2.485 -2.788 1.00 98.12 92 PHE A O 1
ATOM 729 N N . LEU A 1 93 ? 13.035 -2.458 -0.675 1.00 97.31 93 LEU A N 1
ATOM 730 C CA . LEU A 1 93 ? 13.295 -1.012 -0.668 1.00 97.31 93 LEU A CA 1
ATOM 731 C C . LEU A 1 93 ? 14.652 -0.657 -1.300 1.00 97.31 93 LEU A C 1
ATOM 733 O O . LEU A 1 93 ? 14.950 0.516 -1.498 1.00 97.31 93 LEU A O 1
ATOM 737 N N . ARG A 1 94 ? 15.501 -1.661 -1.565 1.00 97.44 94 ARG A N 1
ATOM 738 C CA . ARG A 1 94 ? 16.853 -1.499 -2.127 1.00 97.44 94 ARG A CA 1
ATOM 739 C C . ARG A 1 94 ? 17.089 -2.348 -3.380 1.00 97.44 94 ARG A C 1
ATOM 741 O O . ARG A 1 94 ? 18.206 -2.382 -3.889 1.00 97.44 94 ARG A O 1
ATOM 748 N N . ALA A 1 95 ? 16.082 -3.094 -3.830 1.00 97.81 95 ALA A N 1
ATOM 749 C CA . ALA A 1 95 ? 16.210 -3.971 -4.985 1.00 97.81 95 ALA A CA 1
ATOM 750 C C . ALA A 1 95 ? 16.154 -3.153 -6.279 1.00 97.81 95 ALA A C 1
ATOM 752 O O . ALA A 1 95 ? 15.324 -2.262 -6.424 1.00 97.81 95 ALA A O 1
ATOM 753 N N . SER A 1 96 ? 16.991 -3.494 -7.261 1.00 97.19 96 SER A N 1
ATOM 754 C CA . SER A 1 96 ? 17.029 -2.764 -8.535 1.00 97.19 96 SER A CA 1
ATOM 755 C C . SER A 1 96 ? 15.679 -2.769 -9.261 1.00 97.19 96 SER A C 1
ATOM 757 O O . SER A 1 96 ? 15.313 -1.769 -9.869 1.00 97.19 96 SER A O 1
ATOM 759 N N . GLN A 1 97 ? 14.914 -3.864 -9.160 1.00 97.00 97 GLN A N 1
ATOM 760 C CA . GLN A 1 97 ? 13.619 -4.010 -9.839 1.00 97.00 97 GLN A CA 1
ATOM 761 C C . GLN A 1 97 ? 12.532 -3.053 -9.322 1.00 97.00 97 GLN A C 1
ATOM 763 O O . GLN A 1 97 ? 11.572 -2.783 -10.032 1.00 97.00 97 GLN A O 1
ATOM 768 N N . THR A 1 98 ? 12.660 -2.553 -8.092 1.00 98.31 98 THR A N 1
ATOM 769 C CA . THR A 1 98 ? 11.643 -1.723 -7.428 1.00 98.31 98 THR A CA 1
ATOM 770 C C . THR A 1 98 ? 12.054 -0.260 -7.338 1.00 98.31 98 THR A C 1
ATOM 772 O O . THR A 1 98 ? 11.322 0.546 -6.766 1.00 98.31 98 THR A O 1
ATOM 775 N N . GLN A 1 99 ? 13.212 0.112 -7.891 1.00 97.94 99 GLN A N 1
ATOM 776 C CA . GLN A 1 99 ? 13.811 1.408 -7.599 1.00 97.94 99 GLN A CA 1
ATOM 777 C C . GLN A 1 99 ? 12.980 2.587 -8.123 1.00 97.94 99 GLN A C 1
ATOM 779 O O . GLN A 1 99 ? 12.893 3.599 -7.438 1.00 97.94 99 GLN A O 1
ATOM 784 N N . GLN A 1 100 ? 12.280 2.424 -9.252 1.00 98.31 100 GLN A N 1
ATOM 785 C CA . GLN A 1 100 ? 11.349 3.441 -9.764 1.00 98.31 100 GLN A CA 1
ATOM 786 C C . GLN A 1 100 ? 10.183 3.691 -8.797 1.00 98.31 100 GLN A C 1
ATOM 788 O O . GLN A 1 100 ? 9.859 4.838 -8.505 1.00 98.31 100 GLN A O 1
ATOM 793 N N . VAL A 1 101 ? 9.601 2.624 -8.235 1.00 98.25 101 VAL A N 1
ATOM 794 C CA . VAL A 1 101 ? 8.580 2.741 -7.186 1.00 98.25 101 VAL A CA 1
ATOM 795 C C . VAL A 1 101 ? 9.162 3.388 -5.935 1.00 98.25 101 VAL A C 1
ATOM 797 O O . VAL A 1 101 ? 8.549 4.291 -5.387 1.00 98.25 101 VAL A O 1
ATOM 800 N N . VAL A 1 102 ? 10.354 2.987 -5.490 1.00 98.00 102 VAL A N 1
ATOM 801 C CA . VAL A 1 102 ? 10.995 3.584 -4.305 1.00 98.00 102 VAL A CA 1
ATOM 802 C C . VAL A 1 102 ? 11.260 5.079 -4.498 1.00 98.00 102 VAL A C 1
ATOM 804 O O . VAL A 1 102 ? 11.072 5.854 -3.563 1.00 98.00 102 VAL A O 1
ATOM 807 N N . ASP A 1 103 ? 11.679 5.499 -5.687 1.00 97.94 103 ASP A N 1
ATOM 808 C CA . ASP A 1 103 ? 11.911 6.911 -5.984 1.00 97.94 103 ASP A CA 1
ATOM 809 C C . ASP A 1 103 ? 10.592 7.692 -6.045 1.00 97.94 103 ASP A C 1
ATOM 811 O O . ASP A 1 103 ? 10.510 8.781 -5.480 1.00 97.94 103 ASP A O 1
ATOM 815 N N . TYR A 1 104 ? 9.529 7.099 -6.598 1.00 97.88 104 TYR A N 1
ATOM 816 C CA . TYR A 1 104 ? 8.172 7.635 -6.481 1.00 97.88 104 TYR A CA 1
ATOM 817 C C . TYR A 1 104 ? 7.724 7.786 -5.015 1.00 97.88 104 TYR A C 1
ATOM 819 O O . TYR A 1 104 ? 7.230 8.846 -4.642 1.00 97.88 104 TYR A O 1
ATOM 827 N N . LEU A 1 105 ? 7.940 6.779 -4.159 1.00 97.19 105 LEU A N 1
ATOM 828 C CA . LEU A 1 105 ? 7.571 6.835 -2.736 1.00 97.19 105 LEU A CA 1
ATOM 829 C C . LEU A 1 105 ? 8.307 7.960 -1.996 1.00 97.19 105 LEU A C 1
ATOM 831 O O . LEU A 1 105 ? 7.700 8.668 -1.195 1.00 97.19 105 LEU A O 1
ATOM 835 N N . LYS A 1 106 ? 9.603 8.155 -2.282 1.00 96.94 106 LYS A N 1
ATOM 836 C CA . LYS A 1 106 ? 10.379 9.276 -1.725 1.00 96.94 106 LYS A CA 1
ATOM 837 C C . LYS A 1 106 ? 9.808 10.626 -2.144 1.00 96.94 106 LYS A C 1
ATOM 839 O O . LYS A 1 106 ? 9.836 11.538 -1.337 1.00 96.94 106 LYS A O 1
ATOM 844 N N . LEU A 1 107 ? 9.332 10.758 -3.385 1.00 96.81 107 LEU A N 1
ATOM 845 C CA . LEU A 1 107 ? 8.714 11.993 -3.874 1.00 96.81 107 LEU A CA 1
ATOM 846 C C . LEU A 1 107 ? 7.328 12.217 -3.264 1.00 96.81 107 LEU A C 1
ATOM 848 O O . LEU A 1 107 ? 7.023 13.336 -2.878 1.00 96.81 107 LEU A O 1
ATOM 852 N N . ARG A 1 108 ? 6.505 11.164 -3.153 1.00 95.31 108 ARG A N 1
ATOM 853 C CA . ARG A 1 108 ? 5.154 11.236 -2.568 1.00 95.31 108 ARG A CA 1
ATOM 854 C C . ARG A 1 108 ? 5.179 11.731 -1.121 1.00 95.31 108 ARG A C 1
ATOM 856 O O . ARG A 1 108 ? 4.276 12.452 -0.717 1.00 95.31 108 ARG A O 1
ATOM 863 N N . TRP A 1 109 ? 6.177 11.302 -0.352 1.00 93.56 109 TRP A N 1
ATOM 864 C CA . TRP A 1 109 ? 6.304 11.602 1.077 1.00 93.56 109 TRP A CA 1
ATOM 865 C C . TRP A 1 109 ? 7.467 12.538 1.409 1.00 93.56 109 TRP A C 1
ATOM 867 O O . TRP A 1 109 ? 7.868 12.621 2.568 1.00 93.56 109 TRP A O 1
ATOM 877 N N . ALA A 1 110 ? 8.045 13.204 0.409 1.00 89.00 110 ALA A N 1
ATOM 878 C CA . ALA A 1 110 ? 8.899 14.350 0.675 1.00 89.00 110 ALA A CA 1
ATOM 879 C C . ALA A 1 110 ? 7.994 15.503 1.122 1.00 89.00 110 ALA A C 1
ATOM 881 O O . ALA A 1 110 ? 7.041 15.821 0.413 1.00 89.00 110 ALA A O 1
ATOM 882 N N . ASP A 1 111 ? 8.287 16.059 2.300 1.00 56.00 111 ASP A N 1
ATOM 883 C CA . ASP A 1 111 ? 7.587 17.214 2.883 1.00 56.00 111 ASP A CA 1
ATOM 884 C C . ASP A 1 111 ? 7.446 18.390 1.896 1.00 56.00 111 ASP A C 1
ATOM 886 O O . ASP A 1 111 ? 8.468 18.779 1.273 1.00 56.00 111 ASP A O 1
#

InterPro domains:
  IPR003790 Glycosyl hydrolase-like 10 [PF02638] (2-61)
  IPR052177 Divisome-localized Glycosyl Hydrolase [PTHR43405] (2-99)

Secondary structure (DSSP, 8-state):
--SS-SEE--EE---TT-GGG-HHHHHHHHHHHHTTT--EEEEEE-GGGTT---TT-GGGTGGGGHHHHHHHHHHHHH-TTEEEEEES-GGGGS-GGGHHHHHHHHHHT--

Radius of gyration: 14.22 Å; chains: 1; bounding box: 33×30×38 Å